Protein AF-A0A348YYQ0-F1 (afdb_monomer)

Radius of gyration: 12.47 Å; Cα contacts (8 Å, |Δi|>4): 54; chains: 1; bounding box: 26×21×31 Å

pLDDT: mean 94.78, std 6.06, range [65.62, 98.19]

Mean predicted aligned error: 3.12 Å

Nearest PDB structures (foldseek):
  3a6r-assembly2_C  TM=9.723E-01  e=3.319E-03  Nitratidesulfovibrio vulgaris str. 'Miyazaki F'
  3vy5-assembly1_B  TM=9.685E-01  e=3.111E-03  Nitratidesulfovibrio vulgaris str. 'Miyazaki F'
  3vy2-assembly1_B  TM=9.739E-01  e=3.780E-03  Nitratidesulfovibrio vulgaris str. 'Miyazaki F'
  3a6q-assembly1_B  TM=9.682E-01  e=5.580E-03  Nitratidesulfovibrio vulgaris str. 'Miyazaki F'
  3awh-assembly1_B  TM=9.388E-01  e=4.901E-03  Nitratidesulfovibrio vulgaris str. 'Miyazaki F'

Foldseek 3Di:
DDDPVNVVVLVDWDKDWDWDDDPNDIDIDIDISPQWDQDPPRDTDGDDD

Sequence (49 aa):
MFTDKFFEVLNHEGVVSIVTCANNTAHVANTWNSYLIVVEENKILIPAA

Secondary structure (DSSP, 8-state):
---HHHHHHHTS--EEEEEEEETTEEEEEEEEGGG-EEEGGGEEE----

Structure (mmCIF, N/CA/C/O backbone):
data_AF-A0A348YYQ0-F1
#
_entry.id   AF-A0A348YYQ0-F1
#
loop_
_atom_site.group_PDB
_atom_site.id
_atom_site.type_symbol
_atom_site.label_atom_id
_atom_site.label_alt_id
_atom_site.label_comp_id
_atom_site.label_asym_id
_atom_site.label_entity_id
_atom_site.label_seq_id
_atom_site.pdbx_PDB_ins_code
_atom_site.Cartn_x
_atom_site.Cartn_y
_atom_site.Cartn_z
_atom_site.occupancy
_atom_site.B_iso_or_equiv
_atom_site.auth_seq_id
_atom_site.auth_comp_id
_atom_site.auth_asym_id
_atom_site.auth_atom_id
_atom_site.pdbx_PDB_model_num
ATOM 1 N N . MET A 1 1 ? 7.649 -3.657 11.547 1.00 82.44 1 MET A N 1
ATOM 2 C CA . MET A 1 1 ? 6.329 -3.547 12.192 1.00 82.44 1 MET A CA 1
ATOM 3 C C . MET A 1 1 ? 5.751 -2.191 11.842 1.00 82.44 1 MET A C 1
ATOM 5 O O . MET A 1 1 ? 6.503 -1.222 11.890 1.00 82.44 1 MET A O 1
ATOM 9 N N . PHE A 1 2 ? 4.492 -2.125 11.412 1.00 93.00 2 PHE A N 1
ATOM 10 C CA . PHE A 1 2 ? 3.828 -0.845 11.146 1.00 93.00 2 PHE A CA 1
ATOM 11 C C . PHE A 1 2 ? 3.662 -0.042 12.442 1.00 93.00 2 PHE A C 1
ATOM 13 O O . PHE A 1 2 ? 3.527 -0.625 13.515 1.00 93.00 2 PHE A O 1
ATOM 20 N N . THR A 1 3 ? 3.727 1.284 12.345 1.00 95.25 3 THR A N 1
ATOM 21 C CA . THR A 1 3 ? 3.643 2.194 13.495 1.00 95.25 3 THR A CA 1
ATOM 22 C C . THR A 1 3 ? 2.252 2.804 13.606 1.00 95.25 3 THR A C 1
ATOM 24 O O . THR A 1 3 ? 1.536 2.896 12.610 1.00 95.25 3 THR A O 1
ATOM 27 N N . ASP A 1 4 ? 1.899 3.325 14.780 1.00 96.12 4 ASP A N 1
ATOM 28 C CA . ASP A 1 4 ? 0.644 4.071 14.964 1.00 96.12 4 ASP A CA 1
ATOM 29 C C . ASP A 1 4 ? 0.526 5.233 13.969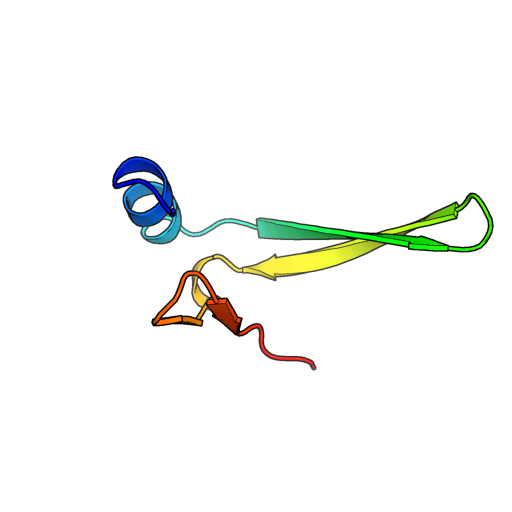 1.00 96.12 4 ASP A C 1
ATOM 31 O O . ASP A 1 4 ? -0.541 5.476 13.410 1.00 96.12 4 ASP A O 1
ATOM 35 N N . LYS A 1 5 ? 1.651 5.893 13.654 1.00 97.69 5 LYS A N 1
ATOM 36 C CA . LYS A 1 5 ? 1.670 6.971 12.661 1.00 97.69 5 LYS A CA 1
ATOM 37 C C . LYS A 1 5 ? 1.356 6.483 11.244 1.00 97.69 5 LYS A C 1
ATOM 39 O O . LYS A 1 5 ? 0.725 7.211 10.487 1.00 97.69 5 LYS A O 1
ATOM 44 N N . PHE A 1 6 ? 1.775 5.271 10.876 1.00 96.44 6 PHE A N 1
ATOM 45 C CA . PHE A 1 6 ? 1.398 4.671 9.594 1.00 96.44 6 PHE A CA 1
ATOM 46 C C . PHE A 1 6 ? -0.120 4.467 9.520 1.00 96.44 6 PHE A C 1
ATOM 48 O O . PHE A 1 6 ? -0.735 4.878 8.541 1.00 96.44 6 PHE A O 1
ATOM 55 N N . PHE A 1 7 ? -0.732 3.922 10.575 1.00 95.69 7 PHE A N 1
ATOM 56 C CA . PHE A 1 7 ? -2.186 3.740 10.629 1.00 95.69 7 PHE A CA 1
ATOM 57 C C . PHE A 1 7 ? -2.949 5.068 10.633 1.00 95.69 7 PHE A C 1
ATOM 59 O O . PHE A 1 7 ? -3.988 5.173 9.990 1.00 95.69 7 PHE A O 1
ATOM 66 N N . GLU A 1 8 ? -2.420 6.099 11.293 1.00 98.06 8 GLU A N 1
ATOM 67 C CA . GLU A 1 8 ? -2.980 7.451 11.230 1.00 98.06 8 GLU A CA 1
ATOM 68 C C . GLU A 1 8 ? -2.994 7.982 9.788 1.00 98.06 8 GLU A C 1
ATOM 70 O O . GLU A 1 8 ? -4.014 8.496 9.340 1.00 98.06 8 GLU A O 1
ATOM 75 N N . VAL A 1 9 ? -1.904 7.801 9.032 1.00 98.19 9 VAL A N 1
ATOM 76 C CA . VAL A 1 9 ? -1.819 8.226 7.622 1.00 98.19 9 VAL A CA 1
ATOM 77 C C . VAL A 1 9 ? -2.853 7.515 6.749 1.00 98.19 9 VAL A C 1
ATOM 79 O O . VAL A 1 9 ? -3.464 8.168 5.906 1.00 98.19 9 VAL A O 1
ATOM 82 N N . LEU A 1 10 ? -3.097 6.218 6.964 1.00 96.88 10 LEU A N 1
ATOM 83 C CA . LEU A 1 10 ? -4.095 5.464 6.194 1.00 96.88 10 LEU A CA 1
ATOM 84 C C . LEU A 1 10 ? -5.533 5.981 6.376 1.00 96.88 10 LEU A C 1
ATOM 86 O O . LEU A 1 10 ? -6.365 5.755 5.501 1.00 96.88 10 LEU A O 1
ATOM 90 N N . ASN A 1 11 ? -5.826 6.709 7.462 1.00 97.25 11 ASN A N 1
ATOM 91 C CA . ASN A 1 11 ? -7.142 7.322 7.697 1.00 97.25 11 ASN A CA 1
ATOM 92 C C . ASN A 1 11 ? -7.380 8.610 6.889 1.00 97.25 11 ASN A C 1
ATOM 94 O O . ASN A 1 11 ? -8.470 9.181 6.945 1.00 97.25 11 ASN A O 1
ATOM 98 N N . HIS A 1 12 ? -6.379 9.084 6.148 1.00 98.19 12 HIS A N 1
ATOM 99 C CA . HIS A 1 12 ? -6.489 10.235 5.263 1.00 98.19 12 HIS A CA 1
ATOM 100 C C . HIS A 1 12 ? -6.331 9.778 3.815 1.00 98.19 12 HIS A C 1
ATOM 102 O O . HIS A 1 12 ? -5.379 9.068 3.492 1.00 98.19 12 HIS A O 1
ATOM 108 N N . GLU A 1 13 ? -7.249 10.186 2.935 1.00 98.12 13 GLU A N 1
ATOM 109 C CA . GLU A 1 13 ? -7.164 9.789 1.529 1.00 98.12 13 GLU A CA 1
ATOM 110 C C . GLU A 1 13 ? -5.889 10.340 0.878 1.00 98.12 13 GLU A C 1
ATOM 112 O O . GLU A 1 13 ? -5.496 11.489 1.100 1.00 98.12 13 GLU A O 1
ATOM 117 N N . GLY A 1 14 ? -5.236 9.501 0.079 1.00 98.19 14 GLY A N 1
ATOM 118 C CA . GLY A 1 14 ? -3.929 9.788 -0.483 1.00 98.19 14 GLY A CA 1
ATOM 119 C C . GLY A 1 14 ? -3.472 8.724 -1.469 1.00 98.19 14 GLY A C 1
ATOM 120 O O . GLY A 1 14 ? -3.889 7.568 -1.416 1.00 98.19 14 GLY A O 1
ATOM 121 N N . VAL A 1 15 ? -2.600 9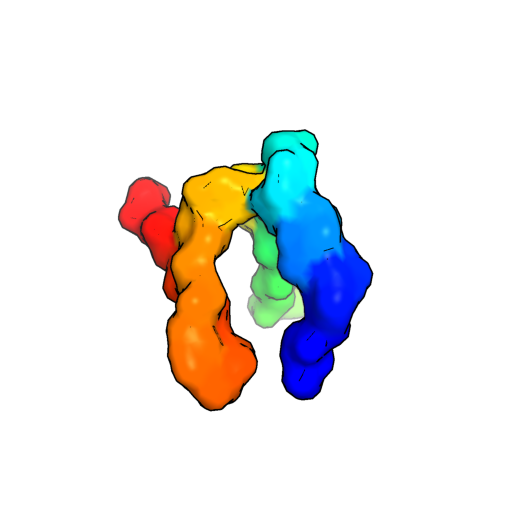.137 -2.387 1.00 98.00 15 VAL A N 1
ATOM 122 C CA . VAL A 1 15 ? -2.025 8.240 -3.389 1.00 98.00 15 VAL A CA 1
ATOM 123 C C . VAL A 1 15 ? -0.896 7.428 -2.762 1.00 98.00 15 VAL A C 1
ATOM 125 O O . VAL A 1 15 ? 0.057 7.982 -2.214 1.00 98.00 15 VAL A O 1
ATOM 128 N N . VAL A 1 16 ? -0.969 6.113 -2.923 1.00 98.06 16 VAL A N 1
ATOM 129 C CA . VAL A 1 16 ? 0.113 5.178 -2.616 1.00 98.06 16 VAL A CA 1
ATOM 130 C C . VAL A 1 16 ? 0.883 4.921 -3.906 1.00 98.06 16 VAL A C 1
ATOM 132 O O . VAL A 1 16 ? 0.290 4.568 -4.926 1.00 98.06 16 VAL A O 1
ATOM 135 N N . SER A 1 17 ? 2.202 5.091 -3.876 1.00 97.56 17 SER A N 1
ATOM 136 C CA . SER A 1 17 ? 3.090 4.776 -5.003 1.00 97.56 17 SER A CA 1
ATOM 137 C C . SER A 1 17 ? 3.856 3.491 -4.727 1.00 97.56 17 SER A C 1
ATOM 139 O O . SER A 1 17 ? 4.529 3.374 -3.705 1.00 97.56 17 SER A O 1
ATOM 141 N N . ILE A 1 18 ? 3.786 2.546 -5.658 1.00 97.19 18 ILE A N 1
ATOM 142 C CA . ILE A 1 18 ? 4.513 1.278 -5.616 1.00 97.19 18 ILE A CA 1
ATOM 143 C C . ILE A 1 18 ? 5.543 1.319 -6.738 1.00 97.19 18 ILE A C 1
ATOM 145 O O . ILE A 1 18 ? 5.192 1.501 -7.904 1.00 97.19 18 ILE A O 1
ATOM 149 N N . VAL A 1 19 ? 6.817 1.167 -6.380 1.00 97.50 19 VAL A N 1
ATOM 150 C CA . VAL A 1 19 ? 7.930 1.211 -7.332 1.00 97.50 19 VAL A CA 1
ATOM 151 C C . VAL A 1 19 ? 8.550 -0.173 -7.437 1.00 97.50 19 VAL A C 1
ATOM 153 O O . VAL A 1 19 ? 8.968 -0.749 -6.432 1.00 97.50 19 VAL A O 1
ATOM 156 N N . THR A 1 20 ? 8.624 -0.698 -8.655 1.00 97.12 20 THR A N 1
ATOM 157 C CA . THR A 1 20 ? 9.335 -1.939 -8.971 1.00 97.12 20 THR A CA 1
ATOM 158 C C . THR A 1 20 ? 10.496 -1.644 -9.911 1.00 97.12 20 THR A C 1
ATOM 160 O O . THR A 1 20 ? 10.430 -0.744 -10.749 1.00 97.12 20 THR A O 1
ATOM 163 N N . CYS A 1 21 ? 11.587 -2.394 -9.762 1.00 97.69 21 CYS A N 1
ATOM 164 C CA . CYS A 1 21 ? 12.793 -2.219 -10.565 1.00 97.69 21 CYS A CA 1
ATOM 165 C C . CYS A 1 21 ? 13.103 -3.507 -11.322 1.00 97.69 21 CYS A C 1
ATOM 167 O O . CYS A 1 21 ? 13.212 -4.574 -10.719 1.00 97.69 21 CYS A O 1
ATOM 169 N N . ALA A 1 22 ? 13.291 -3.397 -12.633 1.00 97.19 22 ALA A N 1
ATOM 170 C CA . ALA A 1 22 ? 13.735 -4.489 -13.491 1.00 97.19 22 ALA A CA 1
ATOM 171 C C . ALA A 1 22 ? 14.581 -3.924 -14.637 1.00 97.19 22 ALA A C 1
ATOM 173 O O . ALA A 1 22 ? 14.300 -2.837 -15.135 1.00 97.19 22 ALA A O 1
ATOM 174 N N . ASN A 1 23 ? 15.617 -4.651 -15.066 1.00 95.81 23 ASN A N 1
ATOM 175 C CA . ASN A 1 23 ? 16.466 -4.267 -16.205 1.00 95.81 23 ASN A CA 1
ATOM 176 C C . ASN A 1 23 ? 16.988 -2.814 -16.126 1.00 95.81 23 ASN A C 1
ATOM 178 O O . ASN A 1 23 ? 16.885 -2.057 -17.090 1.00 95.81 23 ASN A O 1
ATOM 182 N N . ASN A 1 24 ? 17.500 -2.402 -14.958 1.00 94.31 24 ASN A N 1
ATOM 183 C CA . ASN A 1 24 ? 17.966 -1.032 -14.681 1.00 94.31 24 ASN A CA 1
ATOM 184 C C . ASN A 1 24 ? 16.924 0.076 -14.939 1.00 94.31 24 ASN A C 1
ATOM 186 O O . ASN A 1 24 ? 17.287 1.238 -15.104 1.00 94.31 24 ASN A O 1
ATOM 190 N N . THR A 1 25 ? 15.635 -0.267 -14.952 1.00 96.56 25 THR A N 1
ATOM 191 C CA . THR A 1 25 ? 14.525 0.669 -15.152 1.00 96.56 25 THR A CA 1
ATOM 192 C C . THR A 1 25 ? 13.559 0.580 -13.976 1.00 96.56 25 THR A C 1
ATOM 194 O O . THR A 1 25 ? 13.267 -0.512 -13.483 1.00 96.56 25 THR A O 1
ATOM 197 N N . ALA A 1 26 ? 13.065 1.732 -13.524 1.00 97.62 26 ALA A N 1
ATOM 198 C CA . ALA A 1 26 ? 12.012 1.812 -12.522 1.00 97.62 26 ALA A CA 1
ATOM 199 C C . ALA A 1 26 ? 10.645 1.927 -13.207 1.00 97.62 26 ALA A C 1
ATOM 201 O O . ALA A 1 26 ? 10.471 2.719 -14.135 1.00 97.62 26 ALA A O 1
ATOM 202 N N . HIS A 1 27 ? 9.674 1.162 -12.724 1.00 97.75 27 HIS A N 1
ATOM 203 C CA . HIS A 1 27 ? 8.265 1.322 -13.051 1.00 97.75 27 HIS A CA 1
ATOM 204 C C . HIS A 1 27 ? 7.508 1.758 -11.798 1.00 97.75 27 HIS A C 1
ATOM 206 O O . HIS A 1 27 ? 7.789 1.276 -10.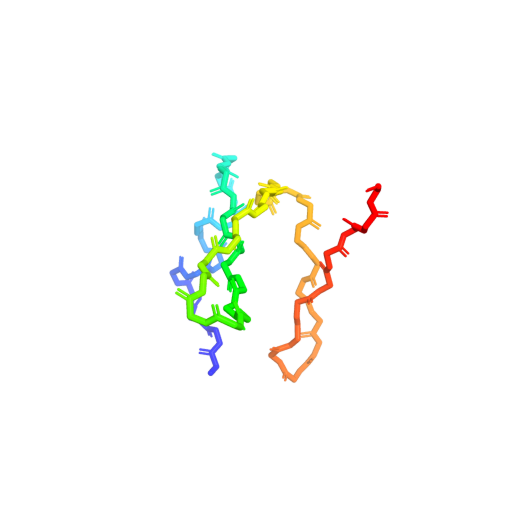699 1.00 97.75 27 HIS A O 1
ATOM 212 N N . VAL A 1 28 ? 6.557 2.675 -11.967 1.00 97.25 28 VAL A N 1
ATOM 213 C CA . VAL A 1 28 ? 5.699 3.162 -10.888 1.00 97.25 28 VAL A CA 1
ATOM 214 C C . VA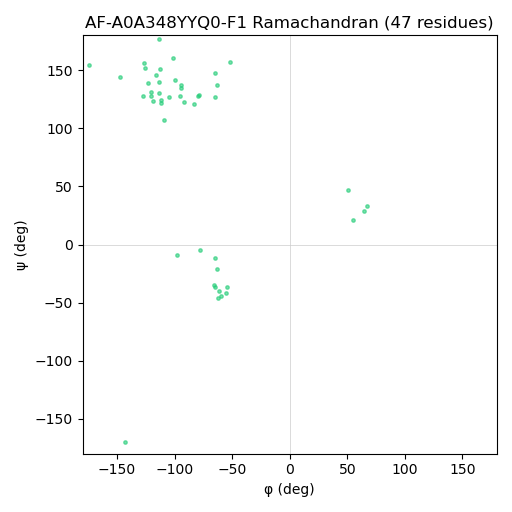L A 1 28 ? 4.245 2.886 -11.234 1.00 97.25 28 VAL A C 1
ATOM 216 O O . VAL A 1 28 ? 3.789 3.198 -12.333 1.00 97.25 28 VAL A O 1
ATOM 219 N N . ALA A 1 29 ? 3.534 2.309 -10.273 1.00 96.44 29 ALA A N 1
ATOM 220 C CA . ALA A 1 29 ? 2.091 2.151 -10.301 1.00 96.44 29 ALA A CA 1
ATOM 221 C C . ALA A 1 29 ? 1.495 2.728 -9.015 1.00 96.44 29 ALA A C 1
ATOM 223 O O . ALA A 1 29 ? 2.175 2.834 -7.989 1.00 96.44 29 ALA A O 1
ATOM 224 N N . ASN A 1 30 ? 0.221 3.109 -9.073 1.00 97.06 30 ASN A N 1
ATOM 225 C CA . ASN A 1 30 ? -0.448 3.802 -7.983 1.00 97.06 30 ASN A CA 1
ATOM 226 C C . ASN A 1 30 ? -1.729 3.100 -7.541 1.00 97.06 30 ASN A C 1
ATOM 228 O O . ASN A 1 30 ? -2.407 2.448 -8.329 1.00 97.06 30 ASN A O 1
ATOM 232 N N . THR A 1 31 ? -2.060 3.283 -6.268 1.00 97.44 31 THR A N 1
ATOM 233 C CA . THR A 1 31 ? -3.352 2.940 -5.666 1.00 97.44 31 THR A CA 1
ATOM 234 C C . THR A 1 31 ? -3.714 4.005 -4.624 1.00 97.44 31 THR A C 1
ATOM 236 O O . THR A 1 31 ? -3.048 5.042 -4.545 1.00 97.44 31 THR A O 1
ATOM 239 N N . TRP A 1 32 ? -4.750 3.769 -3.829 1.00 97.81 32 TRP A N 1
ATOM 240 C CA . TRP A 1 32 ? -5.251 4.694 -2.812 1.00 97.81 32 TRP A CA 1
ATOM 241 C C . TRP A 1 32 ? -5.042 4.147 -1.402 1.00 97.81 32 TRP A C 1
ATOM 243 O O . TRP A 1 32 ? -5.060 2.932 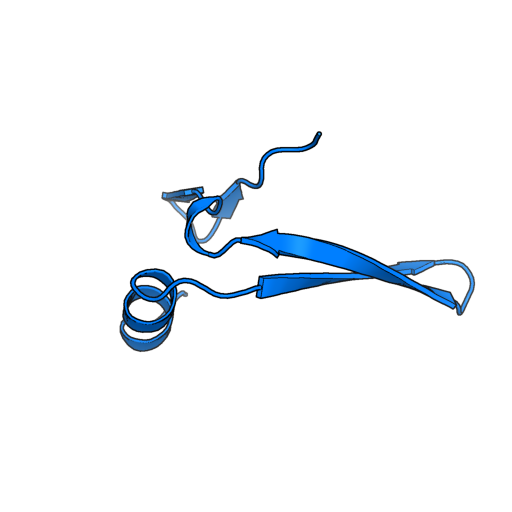-1.197 1.00 97.81 32 TRP A O 1
ATOM 253 N N . ASN A 1 33 ? -4.888 5.034 -0.416 1.00 98.06 33 ASN A N 1
ATOM 254 C CA . ASN A 1 33 ? -4.824 4.649 0.997 1.00 98.06 33 ASN A CA 1
ATOM 255 C C . ASN A 1 33 ? -6.057 3.829 1.394 1.00 98.06 33 ASN A C 1
ATOM 257 O O . ASN A 1 33 ? -5.926 2.791 2.042 1.00 98.06 33 ASN A O 1
ATOM 261 N N . SER A 1 34 ? -7.237 4.239 0.921 1.00 97.44 34 SER A N 1
ATOM 262 C CA . SER A 1 34 ? -8.507 3.543 1.152 1.00 97.44 34 SER A CA 1
ATOM 263 C C . SER A 1 34 ? -8.591 2.144 0.526 1.00 97.44 34 SER A C 1
ATOM 265 O O . SER A 1 34 ? -9.520 1.399 0.833 1.00 97.44 34 SER A O 1
ATOM 267 N N . TYR A 1 35 ? -7.649 1.766 -0.347 1.00 97.50 35 TYR A N 1
ATOM 268 C CA . TYR A 1 35 ? -7.619 0.458 -1.015 1.00 97.50 35 TYR A CA 1
ATOM 269 C C . TYR A 1 35 ? -6.671 -0.537 -0.333 1.00 97.50 35 TYR A C 1
ATOM 271 O O . TYR A 1 35 ? -6.659 -1.714 -0.696 1.00 97.50 35 TYR A O 1
ATOM 279 N N . LEU A 1 36 ? -5.867 -0.095 0.638 1.00 96.56 36 LEU A N 1
ATOM 280 C CA . LEU A 1 36 ? -4.938 -0.968 1.348 1.00 96.56 36 LEU A CA 1
ATOM 281 C C . LEU A 1 36 ? -5.666 -1.797 2.410 1.00 96.56 36 LEU A 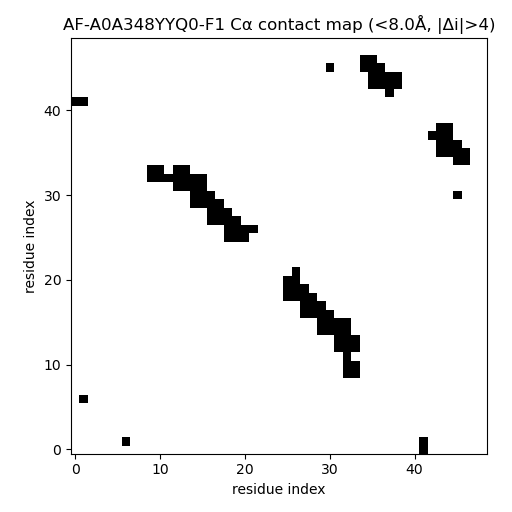C 1
ATOM 283 O O . LEU A 1 36 ? -6.343 -1.258 3.283 1.00 96.56 36 LEU A O 1
ATOM 287 N N . ILE A 1 37 ? -5.458 -3.115 2.391 1.00 96.31 37 ILE A N 1
ATOM 288 C CA . ILE A 1 37 ? -5.935 -4.022 3.441 1.00 96.31 37 ILE A CA 1
ATOM 289 C C . ILE A 1 37 ? -4.722 -4.503 4.235 1.00 96.31 37 ILE A C 1
ATOM 291 O O . ILE A 1 37 ? -3.932 -5.313 3.748 1.00 96.31 37 ILE A O 1
ATOM 295 N N . VAL A 1 38 ? -4.566 -4.005 5.4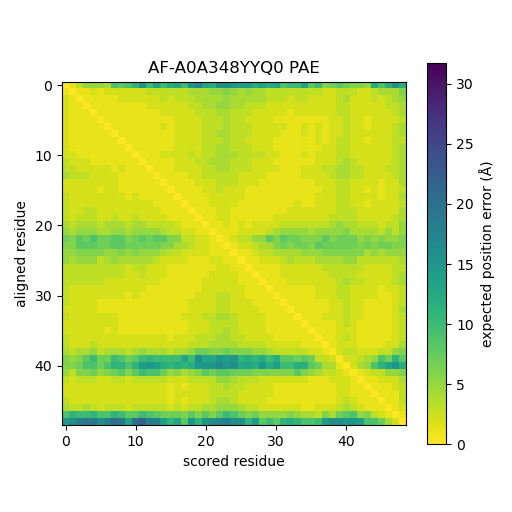61 1.00 94.12 38 VAL A N 1
ATOM 296 C CA . VAL A 1 38 ? -3.520 -4.473 6.380 1.00 94.12 38 VAL A CA 1
ATOM 297 C C . VAL A 1 38 ? -4.018 -5.731 7.088 1.00 94.12 38 VAL A C 1
ATOM 299 O O . VAL A 1 38 ? -5.047 -5.695 7.759 1.00 94.12 38 VAL A O 1
ATOM 302 N N . VAL A 1 39 ? -3.294 -6.839 6.940 1.00 92.56 39 VAL A N 1
ATOM 303 C CA . VAL A 1 39 ? -3.590 -8.109 7.624 1.00 92.56 39 VAL A CA 1
ATOM 304 C C . VAL A 1 39 ? -2.479 -8.453 8.619 1.00 92.56 39 VAL A C 1
ATOM 306 O O . VAL A 1 39 ? -1.487 -7.728 8.748 1.00 92.56 39 VAL A O 1
ATOM 309 N N . GLU A 1 40 ? -2.652 -9.552 9.353 1.00 88.44 40 GLU A N 1
ATOM 310 C CA . GLU A 1 40 ? -1.675 -10.031 10.333 1.00 88.44 40 GLU A CA 1
ATOM 311 C C . GLU A 1 40 ? -0.254 -10.156 9.741 1.00 88.44 40 GLU A C 1
ATOM 313 O O . GLU A 1 40 ? -0.051 -10.289 8.531 1.00 88.44 40 GLU A O 1
ATOM 318 N N . GLU A 1 41 ? 0.754 -10.120 10.618 1.00 75.81 41 GLU A N 1
ATOM 319 C CA . GLU A 1 41 ? 2.166 -10.344 10.266 1.00 75.81 41 GLU A CA 1
ATOM 320 C C . GLU A 1 41 ? 2.799 -9.304 9.313 1.00 75.81 41 GLU A C 1
ATOM 322 O O . GLU A 1 41 ? 3.766 -9.609 8.618 1.00 75.81 41 GLU A O 1
ATOM 327 N N . ASN A 1 42 ? 2.332 -8.049 9.318 1.00 86.00 42 ASN A N 1
ATOM 328 C CA . ASN A 1 42 ? 2.882 -6.950 8.499 1.00 86.00 42 ASN A CA 1
ATOM 329 C C . ASN A 1 42 ? 2.668 -7.110 6.982 1.00 86.00 42 ASN A C 1
ATOM 331 O O . ASN A 1 42 ? 3.504 -6.678 6.185 1.00 86.00 42 ASN A O 1
ATOM 335 N N . LYS A 1 43 ? 1.555 -7.719 6.571 1.00 93.94 43 LYS A N 1
ATOM 336 C CA . LYS A 1 43 ? 1.196 -7.875 5.157 1.00 93.94 43 LYS A CA 1
ATOM 337 C C . LYS A 1 43 ? 0.181 -6.806 4.746 1.00 93.94 43 LYS A C 1
ATOM 339 O O . LYS A 1 43 ? -0.729 -6.479 5.505 1.00 93.94 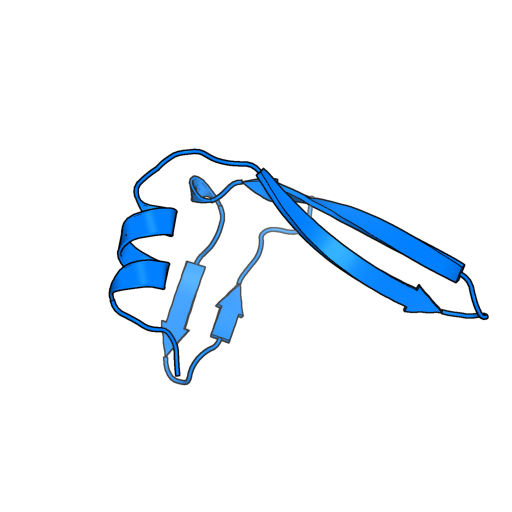43 LYS A O 1
ATOM 344 N N . ILE A 1 44 ? 0.335 -6.287 3.530 1.00 96.38 44 ILE A N 1
ATOM 345 C CA . ILE A 1 44 ? -0.604 -5.357 2.891 1.00 96.38 44 ILE A CA 1
ATOM 346 C C . ILE A 1 44 ? -1.124 -6.037 1.627 1.00 96.38 44 ILE A C 1
ATOM 348 O O . ILE A 1 44 ? -0.329 -6.428 0.772 1.00 96.38 44 ILE A O 1
ATOM 352 N N . LEU A 1 45 ? -2.442 -6.188 1.511 1.00 96.75 45 LEU A N 1
ATOM 353 C CA . LEU A 1 45 ? -3.097 -6.621 0.280 1.00 96.75 45 LEU A CA 1
ATOM 354 C C . LEU A 1 45 ? -3.533 -5.383 -0.503 1.00 96.75 45 LEU A C 1
ATOM 356 O O . LEU A 1 45 ? -4.049 -4.424 0.073 1.00 96.75 45 LEU A O 1
ATOM 360 N N . ILE A 1 46 ? -3.312 -5.422 -1.814 1.00 96.94 46 ILE A N 1
ATOM 361 C CA . ILE A 1 46 ? -3.617 -4.334 -2.742 1.00 96.94 46 ILE A CA 1
ATOM 362 C C . ILE A 1 46 ? -4.466 -4.926 -3.870 1.00 96.94 46 ILE A C 1
ATOM 364 O O . ILE A 1 46 ? -4.053 -5.941 -4.442 1.00 96.94 46 ILE A O 1
ATOM 368 N N . PRO A 1 47 ? -5.637 -4.353 -4.196 1.00 95.69 47 PRO A N 1
ATOM 369 C CA . PRO A 1 47 ? -6.431 -4.827 -5.320 1.00 95.69 47 PRO A CA 1
ATOM 370 C C . PRO A 1 47 ? -5.668 -4.596 -6.628 1.00 95.69 47 PRO A C 1
ATOM 372 O O . PRO A 1 47 ? -5.227 -3.482 -6.910 1.00 95.69 47 PRO A O 1
ATOM 375 N N . ALA A 1 48 ? -5.518 -5.658 -7.418 1.00 86.19 48 ALA A N 1
ATOM 376 C CA . ALA A 1 48 ? -5.015 -5.579 -8.782 1.00 86.19 48 ALA A CA 1
ATOM 377 C C . ALA A 1 48 ? -6.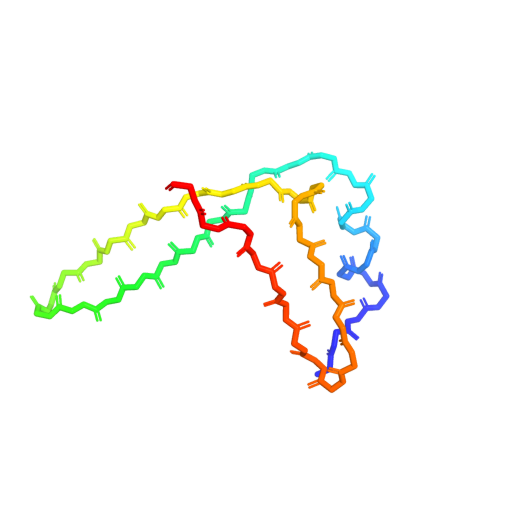212 -5.433 -9.729 1.00 86.19 48 ALA A C 1
ATOM 379 O O . ALA A 1 48 ? -7.114 -6.274 -9.709 1.00 86.19 48 ALA A O 1
ATOM 380 N N . ALA A 1 49 ? -6.218 -4.360 -10.514 1.00 65.62 49 ALA A N 1
ATOM 381 C CA . ALA A 1 49 ? -7.200 -4.080 -11.556 1.00 65.62 49 ALA A CA 1
ATOM 382 C C . ALA A 1 49 ? -6.505 -4.028 -12.918 1.00 65.62 49 ALA A C 1
ATOM 384 O O . ALA A 1 49 ? -5.326 -3.601 -12.949 1.00 65.62 49 ALA A O 1
#

Solvent-accessible surface area (backbone atoms only — not comparable to full-atom values): 3272 Å² total; per-residue (Å²): 128,86,49,75,68,57,59,56,51,46,77,43,87,46,82,40,80,48,77,50,78,56,94,96,39,80,47,78,49,76,51,44,33,83,54,57,43,78,50,81,93,79,39,73,48,69,85,86,129